Protein AF-A0A847ARX3-F1 (afdb_monomer_lite)

pLDDT: mean 85.61, std 10.65, range [48.84, 95.69]

Structure (mmCIF, N/CA/C/O backbone):
data_AF-A0A847ARX3-F1
#
_entry.id   AF-A0A847ARX3-F1
#
loop_
_atom_site.group_PDB
_atom_site.id
_atom_site.type_symbol
_atom_site.label_atom_id
_atom_site.label_alt_id
_atom_site.label_comp_id
_atom_site.label_asym_id
_atom_site.label_entity_id
_atom_site.label_seq_id
_atom_site.pdbx_PDB_ins_code
_atom_site.Cartn_x
_atom_site.Cartn_y
_atom_site.Cartn_z
_atom_site.occupancy
_atom_site.B_iso_or_equiv
_atom_site.auth_seq_id
_atom_site.auth_comp_id
_atom_site.auth_asym_id
_atom_site.auth_atom_id
_atom_site.pdbx_PDB_model_num
ATOM 1 N N . MET A 1 1 ? -37.497 18.439 8.907 1.00 59.50 1 MET A N 1
ATOM 2 C CA . MET A 1 1 ? -36.822 17.634 9.961 1.00 59.50 1 MET A CA 1
ATOM 3 C C . MET A 1 1 ? -36.554 16.183 9.541 1.00 59.50 1 MET A C 1
ATOM 5 O O . MET A 1 1 ? -35.483 15.669 9.842 1.00 59.50 1 MET A O 1
ATOM 9 N N . TYR A 1 2 ? -37.487 15.505 8.854 1.00 64.12 2 TYR A N 1
ATOM 10 C CA . TYR A 1 2 ? -37.278 14.135 8.346 1.00 64.12 2 TYR A CA 1
ATOM 11 C C . TYR A 1 2 ? -36.295 14.084 7.159 1.00 64.12 2 TYR A C 1
ATOM 13 O O . TYR A 1 2 ? -35.412 13.228 7.126 1.00 64.12 2 TYR A O 1
ATOM 21 N N . GLU A 1 3 ? -36.372 15.061 6.250 1.00 69.31 3 GLU A N 1
ATOM 22 C CA . GLU A 1 3 ? -35.445 15.210 5.115 1.00 69.31 3 GLU A CA 1
ATOM 23 C C . GLU A 1 3 ? -33.998 15.440 5.566 1.00 69.31 3 GLU A C 1
ATOM 25 O O . GLU A 1 3 ? -33.077 14.798 5.069 1.00 69.31 3 GLU A O 1
ATOM 30 N N . THR A 1 4 ? -33.805 16.252 6.608 1.00 70.25 4 THR A N 1
ATOM 31 C CA . THR A 1 4 ? -32.497 16.535 7.216 1.00 70.25 4 THR A CA 1
ATOM 32 C C . THR A 1 4 ? -31.855 15.264 7.792 1.00 70.25 4 THR A C 1
ATOM 34 O O . THR A 1 4 ? -30.660 15.024 7.626 1.00 70.25 4 THR A O 1
ATOM 37 N N . ARG A 1 5 ? -32.657 14.377 8.406 1.00 66.94 5 ARG A N 1
ATOM 38 C CA . ARG A 1 5 ? -32.183 13.066 8.891 1.00 66.94 5 ARG A CA 1
ATOM 39 C C . ARG A 1 5 ? -31.883 12.095 7.745 1.00 66.94 5 ARG A C 1
ATOM 41 O O . ARG A 1 5 ? -30.976 11.275 7.879 1.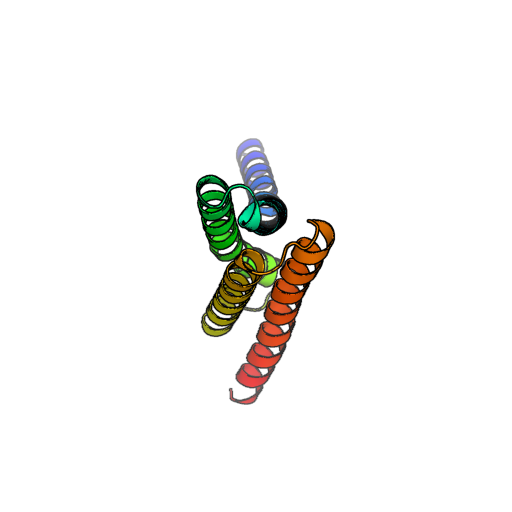00 66.94 5 ARG A O 1
ATOM 48 N N . GLN A 1 6 ? -32.614 12.155 6.631 1.00 70.25 6 GLN A N 1
ATOM 49 C CA . GLN A 1 6 ? -32.317 11.337 5.449 1.00 70.25 6 GLN A CA 1
ATOM 50 C C . GLN A 1 6 ? -31.045 11.803 4.726 1.00 70.25 6 GLN A C 1
ATOM 52 O O . GLN A 1 6 ? -30.248 10.956 4.317 1.00 70.25 6 GLN A O 1
ATOM 57 N N . GLN A 1 7 ? -30.807 13.113 4.639 1.00 69.94 7 GLN A N 1
ATOM 58 C CA . GLN A 1 7 ? -29.572 13.687 4.094 1.00 69.94 7 GLN A CA 1
ATOM 59 C C . GLN A 1 7 ? -28.349 13.313 4.942 1.00 69.94 7 GLN A C 1
ATOM 61 O O . GLN A 1 7 ? -27.372 12.813 4.387 1.00 69.94 7 GLN A O 1
ATOM 66 N N . MET A 1 8 ? -28.433 13.396 6.278 1.00 60.31 8 MET A N 1
ATOM 67 C CA . MET A 1 8 ? -27.369 12.895 7.166 1.00 60.31 8 MET A CA 1
ATOM 68 C C . MET A 1 8 ? -27.084 11.401 6.958 1.00 60.31 8 MET A C 1
ATOM 70 O O . MET A 1 8 ? -25.930 10.981 6.926 1.00 60.31 8 MET A O 1
ATOM 74 N N . ARG A 1 9 ? -28.118 10.567 6.778 1.00 61.12 9 ARG A N 1
ATOM 75 C CA . ARG A 1 9 ? -27.933 9.127 6.515 1.00 61.12 9 ARG A CA 1
ATOM 76 C C . ARG A 1 9 ? -27.337 8.840 5.135 1.00 61.12 9 ARG A C 1
ATOM 78 O O . ARG A 1 9 ? -26.665 7.818 4.995 1.00 61.12 9 ARG A O 1
ATOM 85 N N . LYS A 1 10 ? -27.595 9.685 4.130 1.00 64.19 10 LYS A N 1
ATOM 86 C CA . LYS A 1 10 ? -26.945 9.611 2.811 1.00 64.19 10 LYS A CA 1
ATOM 87 C C . LYS A 1 10 ? -25.474 10.021 2.904 1.00 64.19 10 LYS A C 1
ATOM 89 O O . LYS A 1 10 ? -24.634 9.222 2.507 1.00 64.19 10 LYS A O 1
ATOM 94 N N . GLN A 1 11 ? -25.157 11.142 3.554 1.00 61.28 11 GLN A N 1
ATOM 95 C CA . GLN A 1 11 ? -23.770 11.568 3.797 1.00 61.28 11 GLN A CA 1
ATOM 96 C C . GLN A 1 11 ? -22.971 10.531 4.600 1.00 61.28 11 GLN A C 1
ATOM 98 O O . GLN A 1 11 ? -21.845 10.192 4.243 1.00 61.28 11 GLN A O 1
ATOM 103 N N . MET A 1 12 ? -23.568 9.938 5.639 1.00 61.75 12 MET A N 1
ATOM 104 C CA . MET A 1 12 ? -22.938 8.847 6.395 1.00 61.75 12 MET A CA 1
ATOM 105 C C . MET A 1 12 ? -22.727 7.578 5.555 1.00 61.75 12 MET A C 1
ATOM 107 O O . MET A 1 12 ? -21.827 6.792 5.851 1.00 61.75 12 MET A O 1
ATOM 111 N N . ARG A 1 13 ? -23.539 7.356 4.512 1.00 60.66 13 ARG A N 1
ATOM 112 C CA . ARG A 1 13 ? -23.355 6.260 3.550 1.00 60.66 13 ARG A CA 1
ATOM 113 C C . ARG A 1 13 ? -22.254 6.571 2.536 1.00 60.66 13 ARG A C 1
ATOM 115 O O . ARG A 1 13 ? -21.416 5.710 2.307 1.00 60.66 13 ARG A O 1
ATOM 122 N N . GLU A 1 14 ? -22.190 7.779 1.993 1.00 61.31 14 GLU A N 1
ATOM 123 C CA . GLU A 1 14 ? -21.110 8.188 1.081 1.00 61.31 14 GLU A CA 1
ATOM 124 C C . GLU A 1 14 ? -19.742 8.162 1.780 1.00 61.31 14 GLU A C 1
ATOM 126 O O . GLU A 1 14 ? -18.806 7.527 1.290 1.00 61.31 14 GLU A O 1
ATOM 131 N N . HIS A 1 15 ? -19.645 8.687 3.007 1.00 62.50 15 HIS A N 1
ATOM 132 C CA . HIS A 1 15 ? -18.431 8.571 3.829 1.00 62.50 15 HIS A CA 1
ATOM 133 C C . HIS A 1 15 ? -18.076 7.121 4.219 1.00 62.50 15 HIS A C 1
ATOM 135 O O . HIS A 1 15 ? -16.917 6.822 4.545 1.00 62.50 15 HIS A O 1
ATOM 141 N N . ARG A 1 16 ? -19.038 6.183 4.188 1.00 65.31 16 ARG A N 1
ATOM 142 C CA . ARG A 1 16 ? -18.744 4.751 4.391 1.00 65.31 16 ARG A CA 1
ATOM 143 C C . ARG A 1 16 ? -17.976 4.146 3.219 1.00 65.31 16 ARG A C 1
ATOM 145 O O . ARG A 1 16 ? -17.098 3.311 3.443 1.00 65.31 16 ARG A O 1
ATOM 152 N N . PHE A 1 17 ? -18.263 4.569 1.997 1.00 77.88 17 PHE A N 1
ATOM 153 C CA . PHE A 1 17 ? -17.598 4.021 0.817 1.00 77.88 17 PHE A CA 1
ATOM 154 C C . PHE A 1 17 ? -16.347 4.799 0.421 1.00 77.88 17 PHE A C 1
ATOM 156 O O . PHE A 1 17 ? -15.429 4.203 -0.130 1.00 77.88 17 PHE A O 1
ATOM 163 N N . PHE A 1 18 ? -16.246 6.075 0.792 1.00 86.19 18 PHE A N 1
ATOM 164 C CA . PHE A 1 18 ? -15.111 6.933 0.448 1.00 86.19 18 PHE A CA 1
ATOM 165 C C . PHE A 1 18 ? -13.737 6.305 0.741 1.00 86.19 18 PHE A C 1
ATOM 167 O O . PHE A 1 18 ? -12.905 6.199 -0.152 1.00 86.19 18 PHE A O 1
ATOM 174 N N . TYR A 1 19 ? -13.514 5.796 1.957 1.00 86.62 19 TYR A N 1
ATOM 175 C CA . TYR A 1 19 ? -12.233 5.166 2.308 1.00 86.62 19 TYR A CA 1
ATOM 176 C C . TYR A 1 19 ? -11.983 3.832 1.592 1.00 86.62 19 TYR A C 1
ATOM 178 O O . TYR A 1 19 ? -10.832 3.499 1.341 1.00 86.62 19 TYR A O 1
ATOM 186 N N . HIS A 1 20 ? -13.035 3.094 1.222 1.00 89.00 20 HIS A N 1
ATOM 187 C CA . HIS A 1 20 ? -12.884 1.886 0.405 1.00 89.00 20 HIS A CA 1
ATOM 188 C C . HIS A 1 20 ? -12.463 2.244 -1.024 1.00 89.00 20 HIS A C 1
ATOM 190 O O . HIS A 1 20 ? -11.595 1.583 -1.584 1.00 89.00 20 HIS A O 1
ATOM 196 N N . PHE A 1 21 ? -13.022 3.320 -1.589 1.00 90.25 21 PHE A N 1
ATOM 197 C CA . PHE A 1 21 ? -12.596 3.835 -2.889 1.00 90.25 21 PHE A CA 1
ATOM 198 C C . PHE A 1 21 ? -11.161 4.357 -2.854 1.00 90.25 21 PHE A C 1
ATOM 200 O O . PHE A 1 21 ? -10.385 4.012 -3.738 1.00 90.25 21 PHE A O 1
ATOM 207 N N . ILE A 1 22 ? -10.779 5.123 -1.824 1.00 92.12 22 ILE A N 1
ATOM 208 C CA . ILE A 1 22 ? -9.387 5.574 -1.666 1.00 92.12 22 ILE A CA 1
ATOM 209 C C . ILE A 1 22 ? -8.445 4.379 -1.572 1.00 92.12 22 ILE A C 1
ATOM 211 O O . ILE A 1 22 ? -7.399 4.406 -2.207 1.00 92.12 22 ILE A O 1
ATOM 215 N N . LEU A 1 23 ? -8.813 3.338 -0.821 1.00 93.38 23 LEU A N 1
ATOM 216 C CA . LEU A 1 23 ? -7.996 2.136 -0.711 1.00 93.38 23 LEU A CA 1
ATOM 217 C C . LEU A 1 23 ? -7.849 1.434 -2.065 1.00 93.38 23 LEU A C 1
ATOM 219 O O . LEU A 1 23 ? -6.735 1.148 -2.481 1.00 93.38 23 LEU A O 1
ATOM 223 N N . ALA A 1 24 ? -8.951 1.210 -2.785 1.00 93.31 24 ALA A N 1
ATOM 224 C CA . ALA A 1 24 ? -8.920 0.552 -4.091 1.00 93.31 24 ALA A CA 1
ATOM 225 C C . ALA A 1 24 ? -8.097 1.338 -5.126 1.00 93.31 24 ALA A C 1
ATOM 227 O O . ALA A 1 24 ? -7.300 0.754 -5.860 1.00 93.31 24 ALA A O 1
ATOM 228 N N . ILE A 1 25 ? -8.255 2.666 -5.162 1.00 93.88 25 ILE A N 1
ATOM 229 C CA . ILE A 1 25 ? -7.461 3.535 -6.037 1.00 93.88 25 ILE A CA 1
ATOM 230 C C . ILE A 1 25 ? -5.999 3.538 -5.584 1.00 93.88 25 ILE A C 1
ATOM 232 O O . ILE A 1 25 ? -5.114 3.455 -6.427 1.00 93.88 25 ILE A O 1
ATOM 236 N N . GLY A 1 26 ? -5.739 3.573 -4.277 1.00 93.62 26 GLY A N 1
ATOM 237 C CA . GLY A 1 26 ? -4.397 3.499 -3.705 1.00 93.62 26 GLY A CA 1
ATOM 238 C C . GLY A 1 26 ? -3.658 2.238 -4.138 1.00 93.62 26 GLY A C 1
ATOM 239 O O . GLY A 1 26 ? -2.537 2.349 -4.629 1.00 93.62 26 GLY A O 1
ATOM 240 N N . ILE A 1 27 ? -4.318 1.077 -4.054 1.00 95.12 27 ILE A N 1
ATOM 241 C CA . ILE A 1 27 ? -3.774 -0.213 -4.502 1.00 95.12 27 ILE A CA 1
ATOM 242 C C . ILE A 1 27 ? -3.434 -0.167 -5.992 1.00 95.12 27 ILE A C 1
ATOM 244 O O . ILE A 1 27 ? -2.335 -0.521 -6.422 1.00 95.12 27 ILE A O 1
ATOM 248 N N . PHE A 1 28 ? -4.382 0.307 -6.802 1.00 95.69 28 PHE A N 1
ATOM 249 C CA . PHE A 1 28 ? -4.204 0.378 -8.247 1.00 95.69 28 PHE A CA 1
ATOM 250 C C . PHE A 1 28 ? -3.057 1.317 -8.640 1.00 95.69 28 PHE A C 1
ATOM 252 O O . PHE A 1 28 ? -2.180 0.931 -9.412 1.00 95.69 28 PHE A O 1
ATOM 259 N N . VAL A 1 29 ? -3.045 2.536 -8.098 1.00 95.31 29 VAL A N 1
ATOM 260 C CA . VAL A 1 29 ? -2.054 3.574 -8.406 1.00 95.31 29 VAL A CA 1
ATOM 261 C C . VAL A 1 29 ? -0.661 3.156 -7.940 1.00 95.31 29 VAL A C 1
ATOM 263 O O . VAL A 1 29 ? 0.295 3.308 -8.699 1.00 95.31 29 VAL A O 1
ATOM 266 N N . PHE A 1 30 ? -0.542 2.580 -6.741 1.00 95.56 30 PHE A N 1
ATOM 267 C CA . PHE A 1 30 ? 0.728 2.065 -6.232 1.00 95.56 30 PHE A CA 1
ATOM 268 C C . PHE A 1 30 ? 1.269 0.942 -7.126 1.00 95.56 30 PHE A C 1
ATOM 270 O O . PHE A 1 30 ? 2.400 1.019 -7.607 1.00 95.56 30 PHE A O 1
ATOM 277 N N . SER A 1 31 ? 0.432 -0.051 -7.433 1.00 94.75 31 SER A N 1
ATOM 278 C CA . SER A 1 31 ? 0.809 -1.196 -8.269 1.00 94.75 31 SER A CA 1
ATOM 279 C C . SER A 1 31 ? 1.191 -0.786 -9.699 1.00 94.75 31 SER A C 1
ATOM 281 O O . SER A 1 31 ? 2.154 -1.315 -10.261 1.00 94.75 31 SER A O 1
ATOM 283 N N . GLN A 1 32 ? 0.477 0.181 -10.291 1.00 93.19 32 GLN A N 1
ATOM 284 C CA . GLN A 1 32 ? 0.834 0.767 -11.591 1.00 93.19 32 GLN A CA 1
ATOM 285 C C . GLN A 1 32 ? 2.161 1.527 -11.519 1.00 93.19 32 GLN A C 1
ATOM 287 O O . GLN A 1 32 ? 3.019 1.345 -12.385 1.00 93.19 32 GLN A O 1
ATOM 292 N N . GLY A 1 33 ? 2.353 2.339 -10.477 1.00 92.62 33 GLY A N 1
ATOM 293 C CA . GLY A 1 33 ? 3.599 3.064 -10.239 1.00 92.62 33 GLY A CA 1
ATOM 294 C C . GLY A 1 33 ? 4.797 2.119 -10.166 1.00 92.62 33 GLY A C 1
ATOM 295 O O . GLY A 1 33 ? 5.751 2.282 -10.921 1.00 92.62 33 GLY A O 1
ATOM 296 N N . CYS A 1 34 ? 4.713 1.065 -9.354 1.00 92.31 34 CYS A N 1
ATOM 297 C CA . CYS A 1 34 ? 5.767 0.054 -9.257 1.00 92.31 34 CYS A CA 1
ATOM 298 C C . CYS A 1 34 ? 6.024 -0.669 -10.588 1.00 92.31 34 CYS A C 1
ATOM 300 O O . CYS A 1 34 ? 7.176 -0.863 -10.967 1.00 92.31 34 CYS A O 1
ATOM 302 N N . SER A 1 35 ? 4.980 -1.017 -11.349 1.00 92.81 35 SER A N 1
ATOM 303 C CA . SER A 1 35 ? 5.152 -1.685 -12.649 1.00 92.81 35 SER A CA 1
ATOM 304 C C . SER A 1 35 ? 5.805 -0.798 -13.717 1.00 92.81 35 SER A C 1
ATOM 306 O O . SER A 1 35 ? 6.426 -1.319 -14.646 1.00 92.81 35 SER A O 1
ATOM 308 N N . LEU A 1 36 ? 5.645 0.524 -13.624 1.00 92.31 36 LEU A N 1
ATOM 309 C CA . LEU A 1 36 ? 6.212 1.490 -14.569 1.00 92.31 36 LEU A CA 1
ATOM 310 C C . LEU A 1 36 ? 7.583 2.024 -14.134 1.00 92.31 36 LEU A C 1
ATOM 312 O O . LEU A 1 36 ? 8.260 2.654 -14.951 1.00 92.31 36 LEU A O 1
ATOM 316 N N . MET A 1 37 ? 8.009 1.747 -12.899 1.00 89.81 37 MET A N 1
ATOM 317 C CA . MET A 1 37 ? 9.266 2.229 -12.316 1.00 89.81 37 MET A CA 1
ATOM 318 C C . MET A 1 37 ? 10.508 1.935 -13.179 1.00 89.81 37 MET A C 1
ATOM 320 O O . MET A 1 37 ? 11.291 2.864 -13.388 1.00 89.81 37 MET A O 1
ATOM 324 N N . PRO A 1 38 ? 10.670 0.734 -13.778 1.00 87.00 38 PRO A N 1
ATOM 325 C CA . PRO A 1 38 ? 11.819 0.435 -14.640 1.00 87.00 38 PRO A CA 1
ATOM 326 C C . PRO A 1 38 ? 11.817 1.190 -15.976 1.00 87.00 38 PRO A C 1
ATOM 328 O O . PRO A 1 38 ? 12.850 1.282 -16.633 1.00 87.00 38 PRO A O 1
ATOM 331 N N . LYS A 1 39 ? 10.650 1.673 -16.426 1.00 85.19 39 LYS A N 1
ATOM 332 C CA . LYS A 1 39 ? 10.465 2.274 -17.758 1.00 85.19 39 LYS A CA 1
ATOM 333 C C . LYS A 1 39 ? 10.453 3.798 -17.706 1.00 85.19 39 LYS A C 1
ATOM 335 O O . LYS A 1 39 ? 11.077 4.433 -18.542 1.00 85.19 39 LYS A O 1
ATOM 340 N N . ASN A 1 40 ? 9.738 4.371 -16.737 1.00 87.25 40 ASN A N 1
ATOM 341 C CA . ASN A 1 40 ? 9.494 5.808 -16.607 1.00 87.25 40 ASN A CA 1
ATOM 342 C C . ASN A 1 40 ? 9.559 6.231 -15.132 1.00 87.25 40 ASN A C 1
ATOM 344 O O . ASN A 1 40 ? 8.537 6.562 -14.526 1.00 87.25 40 ASN A O 1
ATOM 348 N N . ALA A 1 41 ? 10.764 6.237 -14.557 1.00 85.75 41 ALA A N 1
ATOM 349 C CA . ALA A 1 41 ? 10.976 6.462 -13.125 1.00 85.75 41 ALA A CA 1
ATOM 350 C C . ALA A 1 41 ? 10.362 7.776 -12.600 1.00 85.75 41 ALA A C 1
ATOM 352 O O . ALA A 1 41 ? 9.766 7.782 -11.528 1.00 85.75 41 ALA A O 1
ATOM 353 N N . SER A 1 42 ? 10.435 8.881 -13.354 1.00 85.69 42 SER A N 1
ATOM 354 C CA . SER A 1 42 ? 9.916 10.183 -12.898 1.00 85.69 42 SER A CA 1
ATOM 355 C C . SER A 1 42 ? 8.397 10.191 -12.685 1.00 85.69 42 SER A C 1
ATOM 357 O O . SER A 1 42 ? 7.921 10.713 -11.681 1.00 85.69 42 SER A O 1
ATOM 359 N N . TYR A 1 43 ? 7.631 9.594 -13.604 1.00 86.12 43 TYR A N 1
ATOM 360 C CA . TYR A 1 43 ? 6.171 9.472 -13.479 1.00 86.12 43 TYR A CA 1
ATOM 361 C C . TYR A 1 43 ? 5.775 8.351 -12.509 1.00 86.12 43 TYR A C 1
ATOM 363 O O . TYR A 1 43 ? 4.821 8.472 -11.745 1.00 86.12 43 TYR A O 1
ATOM 371 N N . ALA A 1 44 ? 6.526 7.253 -12.512 1.00 91.12 44 ALA A N 1
ATOM 372 C CA . ALA A 1 44 ? 6.290 6.136 -11.613 1.00 91.12 44 ALA A CA 1
ATOM 373 C C . ALA A 1 44 ? 6.478 6.530 -10.140 1.00 91.12 44 ALA A C 1
ATOM 375 O O . ALA A 1 44 ? 5.653 6.172 -9.303 1.00 91.12 44 ALA A O 1
ATOM 376 N N . ALA A 1 45 ? 7.502 7.328 -9.825 1.00 90.88 45 ALA A N 1
ATOM 377 C CA . ALA A 1 45 ? 7.772 7.780 -8.465 1.00 90.88 45 ALA A CA 1
ATOM 378 C C . ALA A 1 45 ? 6.613 8.603 -7.884 1.00 90.88 45 ALA A C 1
ATOM 380 O O . ALA A 1 45 ? 6.224 8.391 -6.736 1.00 90.88 45 ALA A O 1
ATOM 381 N N . THR A 1 46 ? 6.013 9.503 -8.670 1.00 93.31 46 THR A N 1
ATOM 382 C CA . THR A 1 46 ? 4.867 10.302 -8.206 1.00 93.31 46 THR A CA 1
ATOM 383 C C . THR A 1 46 ? 3.632 9.434 -7.979 1.00 93.31 46 THR A C 1
ATOM 385 O O . THR A 1 46 ? 2.955 9.607 -6.965 1.00 93.31 46 THR A O 1
ATOM 388 N N . ALA A 1 47 ? 3.374 8.455 -8.854 1.00 93.69 47 ALA A N 1
ATOM 389 C CA . ALA A 1 47 ? 2.304 7.478 -8.666 1.00 93.69 47 ALA A CA 1
ATOM 390 C C . ALA A 1 47 ? 2.523 6.624 -7.405 1.00 93.69 47 ALA A C 1
ATOM 392 O O . ALA A 1 47 ? 1.609 6.475 -6.599 1.00 93.69 47 ALA A O 1
ATOM 393 N N . VAL A 1 48 ? 3.741 6.130 -7.171 1.00 94.62 48 VAL A N 1
ATOM 394 C CA . VAL A 1 48 ? 4.083 5.365 -5.960 1.00 94.62 48 VAL A CA 1
ATOM 395 C C . VAL A 1 48 ? 3.866 6.198 -4.697 1.00 94.62 48 VAL A C 1
ATOM 397 O O . VAL A 1 48 ? 3.209 5.732 -3.766 1.00 94.62 48 VAL A O 1
ATOM 400 N N . ILE A 1 49 ? 4.359 7.440 -4.666 1.00 94.75 49 ILE A N 1
ATOM 401 C CA . ILE A 1 49 ? 4.175 8.347 -3.521 1.00 94.75 49 ILE A CA 1
ATOM 402 C C . ILE A 1 49 ? 2.684 8.589 -3.267 1.00 94.75 49 ILE A C 1
ATOM 404 O O . ILE A 1 49 ? 2.228 8.490 -2.126 1.00 94.75 49 ILE A O 1
ATOM 408 N N . LEU A 1 50 ? 1.909 8.856 -4.321 1.00 95.12 50 LEU A N 1
ATOM 409 C CA . LEU A 1 50 ? 0.466 9.045 -4.209 1.00 95.12 50 LEU A CA 1
ATOM 410 C C . LEU A 1 50 ? -0.223 7.784 -3.669 1.00 95.12 50 LEU A C 1
ATOM 412 O O . LEU A 1 50 ? -1.038 7.876 -2.752 1.00 95.12 50 LEU A O 1
ATOM 416 N N . GLY A 1 51 ? 0.153 6.609 -4.174 1.00 94.12 51 GLY A N 1
ATOM 417 C CA . GLY A 1 51 ? -0.329 5.320 -3.691 1.00 94.12 51 GLY A CA 1
ATOM 418 C C . GLY A 1 51 ? -0.045 5.108 -2.201 1.00 94.12 51 GLY A C 1
ATOM 419 O O . GLY A 1 51 ? -0.944 4.715 -1.457 1.00 94.12 51 GLY A O 1
ATOM 420 N N . ILE A 1 52 ? 1.158 5.444 -1.726 1.00 94.44 52 ILE A N 1
ATOM 421 C CA . ILE A 1 52 ? 1.527 5.358 -0.301 1.00 94.44 52 ILE A CA 1
ATOM 422 C C . ILE A 1 52 ? 0.666 6.302 0.552 1.00 94.44 52 ILE A C 1
ATOM 424 O O . ILE A 1 52 ? 0.161 5.898 1.603 1.00 94.44 52 ILE A O 1
ATOM 428 N N . ILE A 1 53 ? 0.448 7.541 0.101 1.00 94.88 53 ILE A N 1
ATOM 429 C CA . ILE A 1 53 ? -0.409 8.509 0.807 1.00 94.88 53 ILE A CA 1
ATOM 430 C C . ILE A 1 53 ? -1.846 7.981 0.908 1.00 94.88 53 ILE A C 1
ATOM 432 O O . ILE A 1 53 ? -2.460 8.055 1.977 1.00 94.88 53 ILE A O 1
ATOM 436 N N . MET A 1 54 ? -2.376 7.405 -0.174 1.00 94.69 54 MET A N 1
ATOM 437 C CA . MET A 1 54 ? -3.722 6.826 -0.194 1.00 94.69 54 MET A CA 1
ATOM 438 C C . MET A 1 54 ? -3.845 5.630 0.754 1.00 94.69 54 MET A C 1
ATOM 440 O O . MET A 1 54 ? -4.829 5.549 1.496 1.00 94.69 54 MET A O 1
ATOM 444 N N . HIS A 1 55 ? -2.841 4.751 0.812 1.00 93.38 55 HIS A N 1
ATOM 445 C CA . HIS A 1 55 ? -2.791 3.662 1.793 1.00 93.38 55 HIS A CA 1
ATOM 446 C C . HIS A 1 55 ? -2.776 4.194 3.228 1.00 93.38 55 HIS A C 1
ATOM 448 O O . HIS A 1 55 ? -3.570 3.753 4.063 1.00 93.38 55 HIS A O 1
ATOM 454 N N . ASN A 1 56 ? -1.943 5.199 3.502 1.00 92.00 56 ASN A N 1
ATOM 455 C CA . ASN A 1 56 ? -1.855 5.824 4.818 1.00 92.00 56 ASN A CA 1
ATOM 456 C C . ASN A 1 56 ? -3.192 6.455 5.255 1.00 92.00 56 ASN A C 1
ATOM 458 O O . ASN A 1 56 ? -3.593 6.337 6.408 1.00 92.00 56 ASN A O 1
ATOM 462 N N . ALA A 1 57 ? -3.923 7.089 4.339 1.00 89.62 57 ALA A N 1
ATOM 463 C CA . ALA A 1 57 ? -5.202 7.722 4.659 1.00 89.62 57 ALA A CA 1
ATOM 464 C C . ALA A 1 57 ? -6.364 6.725 4.839 1.00 89.62 57 ALA A C 1
ATOM 466 O O . ALA A 1 57 ? -7.340 7.037 5.529 1.00 89.62 57 ALA A O 1
ATOM 467 N N . SER A 1 58 ? -6.300 5.550 4.203 1.00 92.06 58 SER A N 1
ATOM 468 C CA . SER A 1 58 ? -7.457 4.654 4.065 1.00 92.06 58 SER A CA 1
ATOM 469 C C . SER A 1 58 ? -7.373 3.359 4.865 1.00 92.06 58 SER A C 1
ATOM 471 O O . SER A 1 58 ? -8.369 2.998 5.495 1.00 92.06 58 SER A O 1
ATOM 473 N N . VAL A 1 59 ? -6.225 2.674 4.893 1.00 91.44 59 VAL A N 1
ATOM 474 C CA . VAL A 1 59 ? -6.118 1.297 5.414 1.00 91.44 59 VAL A CA 1
ATOM 475 C C . VAL A 1 59 ? -6.573 1.205 6.869 1.00 91.44 59 VAL A C 1
ATOM 477 O O . VAL A 1 59 ? -7.430 0.383 7.189 1.00 91.44 59 VAL A O 1
ATOM 480 N N . GLY A 1 60 ? -6.086 2.097 7.738 1.00 89.06 60 GLY A N 1
ATOM 481 C CA . GLY A 1 60 ? -6.485 2.122 9.149 1.00 89.06 60 GLY A CA 1
ATOM 482 C C . GLY A 1 60 ? -7.986 2.374 9.337 1.00 89.06 60 GLY A C 1
ATOM 483 O O . GLY A 1 60 ? -8.645 1.681 10.108 1.00 89.06 60 GLY A O 1
ATOM 484 N N . LYS A 1 61 ? -8.567 3.300 8.562 1.00 89.00 61 LYS A N 1
ATOM 485 C CA . LYS A 1 61 ? -10.006 3.621 8.617 1.00 89.00 61 LYS A CA 1
ATOM 486 C C . LYS A 1 61 ? -10.882 2.474 8.122 1.00 89.00 61 LYS A C 1
ATOM 488 O O . LYS A 1 61 ? -11.964 2.249 8.666 1.00 89.00 61 LYS A O 1
ATOM 493 N N . VAL A 1 62 ? -10.436 1.764 7.088 1.00 89.31 62 VAL A N 1
ATOM 494 C CA . VAL A 1 62 ? -11.115 0.568 6.578 1.00 89.31 62 VAL A CA 1
ATOM 495 C C . VAL A 1 62 ? -11.012 -0.566 7.600 1.00 89.31 62 VAL A C 1
ATOM 497 O O . VAL A 1 62 ? -12.029 -1.179 7.921 1.00 89.31 62 VAL A O 1
ATOM 500 N N . PHE A 1 63 ? -9.834 -0.784 8.188 1.00 89.88 63 PHE A N 1
ATOM 501 C CA . PHE A 1 63 ? -9.618 -1.797 9.222 1.00 89.88 63 PHE A CA 1
ATOM 502 C C . PHE A 1 63 ? -10.504 -1.582 10.454 1.00 89.88 63 PHE A C 1
ATOM 504 O O . PHE A 1 63 ? -11.258 -2.485 10.818 1.00 89.88 63 PHE A O 1
ATOM 511 N N . GLU A 1 64 ? -10.483 -0.387 11.054 1.00 88.88 64 GLU A N 1
ATOM 512 C CA . GLU 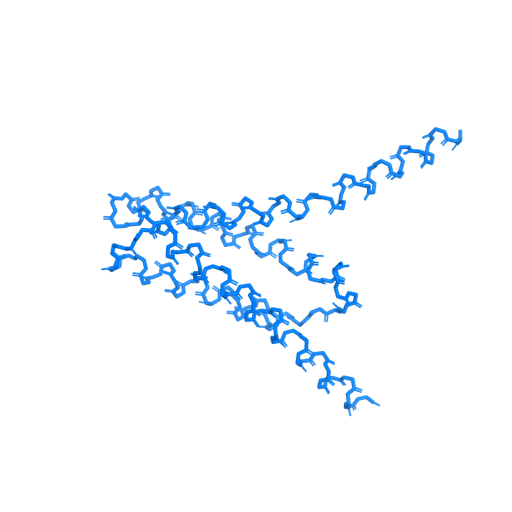A 1 64 ? -11.312 -0.060 12.228 1.00 88.88 64 GLU A CA 1
ATOM 513 C C . GLU A 1 64 ? -12.794 -0.283 11.945 1.00 88.88 64 GLU A C 1
ATOM 515 O O . GLU A 1 64 ? -13.545 -0.754 12.796 1.00 88.88 64 GLU A O 1
ATOM 520 N N . ARG A 1 65 ? -13.229 0.027 10.722 1.00 85.50 65 ARG A N 1
ATOM 521 C CA . ARG A 1 65 ? -14.621 -0.134 10.311 1.00 85.50 65 ARG A CA 1
ATOM 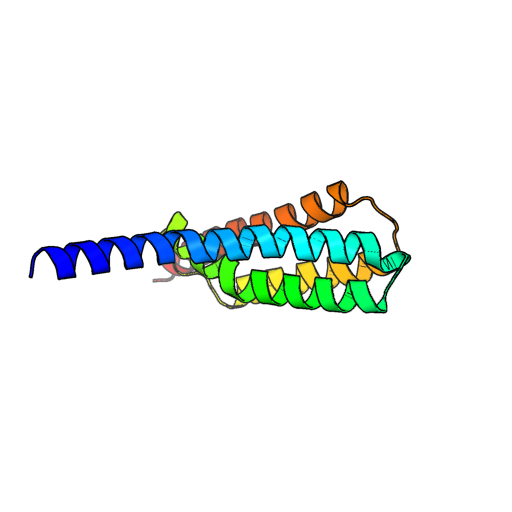522 C C . ARG A 1 65 ? -15.022 -1.601 10.152 1.00 85.50 65 ARG A C 1
ATOM 524 O O . ARG A 1 65 ? -16.150 -1.938 10.507 1.00 85.50 65 ARG A O 1
ATOM 531 N N . ILE A 1 66 ? -14.141 -2.443 9.612 1.00 87.62 66 ILE A N 1
ATOM 532 C CA . ILE A 1 66 ? -14.406 -3.873 9.391 1.00 87.62 66 ILE A CA 1
ATOM 533 C C . ILE A 1 66 ? -14.325 -4.643 10.710 1.00 87.62 66 ILE A C 1
ATOM 535 O O . ILE A 1 66 ? -15.254 -5.372 11.057 1.00 87.62 66 ILE A O 1
ATOM 539 N N . PHE A 1 67 ? -13.237 -4.463 11.459 1.00 85.38 67 PHE A N 1
ATOM 540 C CA . PHE A 1 67 ? -12.938 -5.268 12.642 1.00 85.38 67 PHE A CA 1
ATOM 541 C C . PHE A 1 67 ? -13.452 -4.660 13.949 1.00 85.38 67 PHE A C 1
ATOM 543 O O . PHE A 1 67 ? -13.487 -5.363 14.954 1.00 85.38 67 PHE A O 1
ATOM 550 N N . LYS A 1 68 ? -13.883 -3.388 13.950 1.00 83.75 68 LYS A N 1
ATOM 551 C CA . LYS A 1 68 ? -14.327 -2.649 15.152 1.00 83.75 68 LYS A CA 1
ATOM 552 C C . LYS A 1 68 ? -13.272 -2.618 16.267 1.00 83.75 68 LYS A C 1
ATOM 554 O O . LYS A 1 68 ? -13.608 -2.555 17.444 1.00 83.75 68 LYS A O 1
ATOM 559 N N . ILE A 1 69 ? -12.001 -2.666 15.878 1.00 84.56 69 ILE A N 1
ATOM 560 C CA . ILE A 1 69 ? -10.828 -2.673 16.753 1.00 84.56 69 ILE A CA 1
ATOM 561 C C . ILE A 1 69 ? -9.953 -1.478 16.369 1.00 84.56 69 ILE A C 1
ATOM 563 O O . ILE A 1 69 ? -9.718 -1.259 15.181 1.00 84.56 69 ILE A O 1
ATOM 567 N N . SER A 1 70 ? -9.452 -0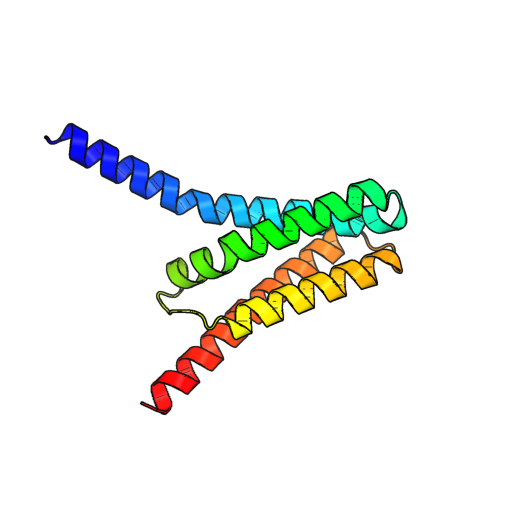.732 17.356 1.00 82.31 70 SER A N 1
ATOM 568 C CA . SER A 1 70 ? -8.460 0.325 17.125 1.00 82.31 70 SER A CA 1
ATOM 569 C C . SER A 1 70 ? -7.128 -0.286 16.693 1.00 82.31 70 SER A C 1
ATOM 571 O O . SER A 1 70 ? -6.614 -1.179 17.373 1.00 82.31 70 SER A O 1
ATOM 573 N N . PHE A 1 71 ? -6.543 0.204 15.604 1.00 82.19 71 PHE A N 1
ATOM 574 C CA . PHE A 1 71 ? -5.211 -0.230 15.184 1.00 82.19 71 PHE A CA 1
ATOM 575 C C . PHE A 1 71 ? -4.118 0.535 15.946 1.00 82.19 71 PHE A C 1
ATOM 577 O O . PHE A 1 71 ? -4.336 1.637 16.452 1.00 82.19 71 PHE A O 1
ATOM 584 N N . GLN A 1 72 ? -2.922 -0.049 16.032 1.00 83.00 72 GLN A N 1
ATOM 585 C CA . GLN A 1 72 ? -1.752 0.633 16.582 1.00 83.00 72 GLN A CA 1
ATOM 586 C C . GLN A 1 72 ? -1.011 1.383 15.472 1.00 83.00 72 GLN A C 1
ATOM 588 O O . GLN A 1 72 ? -0.786 0.833 14.393 1.00 83.00 72 GLN A O 1
ATOM 593 N N . GLN A 1 73 ? -0.560 2.610 15.750 1.00 83.62 73 GLN A N 1
ATOM 594 C CA . GLN A 1 73 ? 0.209 3.416 14.787 1.00 83.62 73 GLN A CA 1
ATOM 595 C C . GLN A 1 73 ? 1.449 2.671 14.265 1.00 83.62 73 GLN A C 1
ATOM 597 O O . GLN A 1 73 ? 1.757 2.741 13.078 1.00 83.62 73 GLN A O 1
ATOM 602 N N . ASN A 1 74 ? 2.098 1.866 15.113 1.00 84.19 74 ASN A N 1
ATOM 603 C CA . ASN A 1 74 ? 3.259 1.054 14.737 1.00 84.19 74 ASN A CA 1
ATOM 604 C C . ASN A 1 74 ? 2.956 0.079 13.590 1.00 84.19 74 ASN A C 1
ATOM 606 O O . ASN A 1 74 ? 3.812 -0.159 12.741 1.00 84.19 74 ASN A O 1
ATOM 610 N N . THR A 1 75 ? 1.738 -0.465 13.522 1.00 87.00 75 THR A N 1
ATOM 611 C CA . THR A 1 75 ? 1.343 -1.381 12.445 1.00 87.00 75 THR A CA 1
ATOM 612 C C . THR A 1 75 ? 1.196 -0.648 11.115 1.00 87.00 75 THR A C 1
ATOM 614 O O . THR A 1 75 ? 1.582 -1.169 10.071 1.00 87.00 75 THR A O 1
ATOM 617 N N . GLN A 1 76 ? 0.705 0.591 11.150 1.00 88.75 76 GLN A N 1
ATOM 618 C CA . GLN A 1 76 ? 0.603 1.445 9.966 1.00 88.75 76 GLN A CA 1
ATOM 619 C C . GLN A 1 76 ? 1.986 1.848 9.446 1.00 88.75 76 GLN A C 1
ATOM 621 O O . GLN A 1 76 ? 2.227 1.792 8.241 1.00 88.75 76 GLN A O 1
ATOM 626 N N . VAL A 1 77 ? 2.916 2.173 10.348 1.00 89.12 77 VAL A N 1
ATOM 627 C CA . VAL A 1 77 ? 4.319 2.439 9.996 1.00 89.12 77 VAL A CA 1
ATOM 628 C C . VAL A 1 77 ? 4.963 1.207 9.358 1.00 89.12 77 VAL A C 1
ATOM 630 O O . VAL A 1 77 ? 5.601 1.333 8.315 1.00 89.12 77 VAL A O 1
ATOM 633 N N . ALA A 1 78 ? 4.747 0.013 9.920 1.00 89.81 78 ALA A N 1
ATOM 634 C CA . ALA A 1 78 ? 5.271 -1.232 9.356 1.00 89.81 78 ALA A CA 1
ATOM 635 C C . ALA A 1 78 ? 4.781 -1.470 7.916 1.00 89.81 78 ALA A C 1
ATOM 637 O O . ALA A 1 78 ? 5.586 -1.784 7.043 1.00 89.81 78 ALA A O 1
ATOM 638 N N . MET A 1 79 ? 3.492 -1.238 7.645 1.00 93.38 79 MET A N 1
ATOM 639 C CA . MET A 1 79 ? 2.934 -1.329 6.291 1.00 93.38 79 MET A CA 1
ATOM 640 C C . MET A 1 79 ? 3.595 -0.335 5.328 1.00 93.38 79 MET A C 1
ATOM 642 O O . MET A 1 79 ? 3.967 -0.715 4.221 1.00 93.38 79 MET A O 1
ATOM 646 N N . ILE A 1 80 ? 3.779 0.926 5.736 1.00 93.56 80 ILE A N 1
ATOM 647 C CA . ILE A 1 80 ? 4.437 1.942 4.896 1.00 93.56 80 ILE A CA 1
ATOM 648 C C . ILE A 1 80 ? 5.880 1.536 4.582 1.00 93.56 80 ILE A C 1
ATOM 650 O O . ILE A 1 80 ? 6.312 1.665 3.438 1.00 93.56 80 ILE A O 1
ATOM 654 N N . ILE A 1 81 ? 6.611 1.000 5.562 1.00 93.56 81 ILE A N 1
ATOM 655 C CA .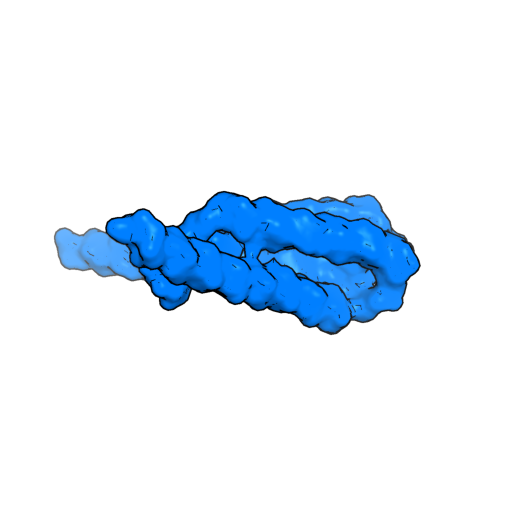 ILE A 1 81 ? 7.965 0.474 5.350 1.00 93.56 81 ILE A CA 1
ATOM 656 C C . ILE A 1 81 ? 7.941 -0.675 4.334 1.00 93.56 81 ILE A C 1
ATOM 658 O O . ILE A 1 81 ? 8.775 -0.699 3.428 1.00 93.56 81 ILE A O 1
ATOM 662 N N . SER A 1 82 ? 6.974 -1.594 4.423 1.00 92.88 82 SER A N 1
ATOM 663 C CA . SER A 1 82 ? 6.812 -2.666 3.432 1.00 92.88 82 SER A CA 1
ATOM 664 C C . SER A 1 82 ? 6.546 -2.122 2.025 1.00 92.88 82 SER A C 1
ATOM 666 O O . SER A 1 82 ? 7.186 -2.571 1.076 1.00 92.88 82 SER A O 1
ATOM 668 N N . LEU A 1 83 ? 5.670 -1.123 1.879 1.00 93.62 83 LEU A N 1
ATOM 669 C CA . LEU A 1 83 ? 5.395 -0.480 0.587 1.00 93.62 83 LEU A CA 1
ATOM 670 C C . LEU A 1 83 ? 6.636 0.230 0.025 1.00 93.62 83 LEU A C 1
ATOM 672 O O . LEU A 1 83 ? 6.920 0.125 -1.166 1.00 93.62 83 LEU A O 1
ATOM 676 N N . LEU A 1 84 ? 7.421 0.902 0.870 1.00 94.38 84 LEU A N 1
ATOM 677 C CA . LEU A 1 84 ? 8.682 1.523 0.457 1.00 94.38 84 LEU A CA 1
ATOM 678 C C . LEU A 1 84 ? 9.705 0.485 -0.018 1.00 94.38 84 LEU A C 1
ATOM 680 O O . LEU A 1 84 ? 10.355 0.698 -1.039 1.00 94.38 84 LEU A O 1
ATOM 684 N N . LEU A 1 85 ? 9.823 -0.652 0.670 1.00 93.62 85 LEU A N 1
ATOM 685 C CA . LEU A 1 85 ? 10.693 -1.747 0.233 1.00 93.62 85 LEU A CA 1
ATOM 686 C C . LEU A 1 85 ? 10.253 -2.305 -1.126 1.00 93.62 85 LEU A C 1
ATOM 688 O O . LEU A 1 85 ? 11.093 -2.482 -2.007 1.00 93.62 85 LEU A O 1
ATOM 692 N N . ILE A 1 86 ? 8.948 -2.517 -1.327 1.00 93.06 86 ILE A N 1
ATOM 693 C CA . ILE A 1 86 ? 8.393 -2.950 -2.620 1.00 93.06 86 ILE A CA 1
ATOM 694 C C . ILE A 1 86 ? 8.720 -1.923 -3.712 1.00 93.06 86 ILE A C 1
ATOM 696 O O . ILE A 1 86 ? 9.168 -2.303 -4.793 1.00 93.06 86 ILE A O 1
ATOM 700 N N . ALA A 1 87 ? 8.563 -0.629 -3.423 1.00 92.38 87 ALA A N 1
ATOM 701 C CA . ALA A 1 87 ? 8.888 0.443 -4.357 1.00 92.38 87 ALA A CA 1
ATOM 702 C C . ALA A 1 87 ? 10.377 0.461 -4.739 1.00 92.38 87 ALA A C 1
ATOM 704 O O . ALA A 1 87 ? 10.700 0.576 -5.921 1.00 92.38 87 ALA A O 1
ATOM 705 N N . ILE A 1 88 ? 11.286 0.288 -3.776 1.00 91.44 88 ILE A N 1
ATOM 706 C CA . ILE A 1 88 ? 12.731 0.212 -4.041 1.00 91.44 88 ILE A CA 1
ATOM 707 C C . ILE A 1 88 ? 13.054 -1.015 -4.901 1.00 91.44 88 ILE A C 1
ATOM 709 O O . ILE A 1 88 ? 13.765 -0.897 -5.895 1.00 91.44 88 ILE A O 1
ATOM 713 N N . ILE A 1 89 ? 12.500 -2.185 -4.574 1.00 90.94 89 ILE A N 1
ATOM 714 C CA . ILE A 1 89 ? 12.717 -3.417 -5.350 1.00 90.94 89 ILE A CA 1
ATOM 715 C C . ILE A 1 89 ? 12.167 -3.269 -6.775 1.00 90.94 89 ILE A C 1
ATOM 717 O O . ILE A 1 89 ? 12.800 -3.729 -7.727 1.00 90.94 89 ILE A O 1
ATOM 721 N N . SER A 1 90 ? 11.035 -2.577 -6.937 1.00 90.75 90 SER A N 1
ATOM 722 C CA . SER A 1 90 ? 10.417 -2.332 -8.246 1.00 90.75 90 SER A CA 1
ATOM 723 C C . SER A 1 90 ? 11.304 -1.542 -9.207 1.00 90.75 90 SER 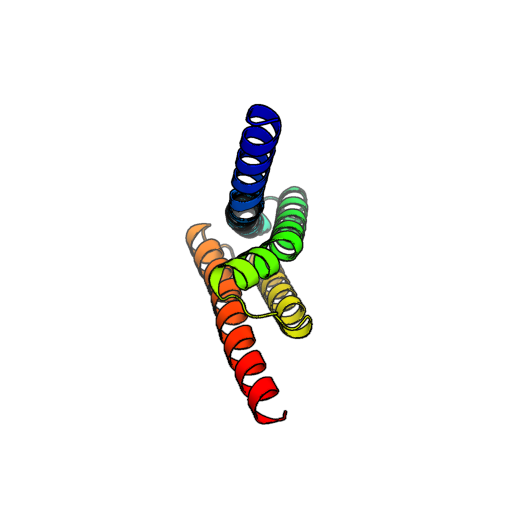A C 1
ATOM 725 O O . SER A 1 90 ? 11.142 -1.655 -10.417 1.00 90.75 90 SER A O 1
ATOM 727 N N . TYR A 1 91 ? 12.277 -0.788 -8.690 1.00 88.31 91 TYR A N 1
ATOM 728 C CA . TYR A 1 91 ? 13.262 -0.096 -9.515 1.00 88.31 91 TYR A CA 1
ATOM 729 C C . TYR A 1 91 ? 14.238 -1.068 -10.193 1.00 88.31 91 TYR A C 1
ATOM 731 O O . TYR A 1 91 ? 14.616 -0.870 -11.345 1.00 88.31 91 TYR A O 1
ATOM 739 N N . PHE A 1 92 ? 14.636 -2.132 -9.491 1.00 86.88 92 PHE A N 1
ATOM 740 C CA . PHE A 1 92 ? 15.636 -3.087 -9.973 1.00 86.88 92 PHE A CA 1
ATOM 741 C C . PHE A 1 92 ? 15.035 -4.251 -10.758 1.00 86.88 92 PHE A C 1
ATOM 743 O O . PHE A 1 92 ? 15.734 -4.866 -11.563 1.00 86.88 92 PHE A O 1
ATOM 750 N N . VAL A 1 93 ? 13.759 -4.575 -10.527 1.00 84.69 93 VAL A N 1
ATOM 751 C CA . VAL A 1 93 ? 13.131 -5.760 -11.116 1.00 84.69 93 VAL A CA 1
ATOM 752 C C . VAL A 1 93 ? 11.901 -5.396 -11.931 1.00 84.69 93 VAL A C 1
ATOM 754 O O . VAL A 1 93 ? 10.931 -4.834 -11.429 1.00 84.69 93 VAL A O 1
ATOM 757 N N . ASN A 1 94 ? 11.922 -5.790 -13.203 1.00 81.31 94 ASN A N 1
ATOM 758 C CA . ASN A 1 94 ? 10.817 -5.582 -14.128 1.00 81.31 94 ASN A CA 1
ATOM 759 C C . ASN A 1 94 ? 9.790 -6.715 -14.012 1.00 81.31 94 ASN A C 1
ATOM 761 O O . ASN A 1 94 ? 9.745 -7.628 -14.838 1.00 81.31 94 ASN A O 1
ATOM 765 N N . PHE A 1 95 ? 8.979 -6.661 -12.958 1.00 85.31 95 PHE A N 1
ATOM 766 C CA . PHE A 1 95 ? 7.802 -7.512 -12.818 1.00 85.31 95 PHE A CA 1
ATOM 767 C C . PHE A 1 95 ? 6.564 -6.868 -13.451 1.00 85.31 95 PHE A C 1
ATOM 769 O O . PHE A 1 95 ? 6.459 -5.651 -13.592 1.00 85.31 95 PHE A O 1
ATOM 776 N N . GLY A 1 96 ? 5.594 -7.701 -13.826 1.00 86.62 96 GLY A N 1
ATOM 777 C CA . GLY A 1 96 ? 4.306 -7.219 -14.316 1.00 86.62 96 GLY A CA 1
ATOM 778 C C . GLY A 1 96 ? 3.430 -6.646 -13.199 1.00 86.62 96 GLY A C 1
ATOM 779 O O . GLY A 1 96 ? 3.547 -7.028 -12.036 1.00 86.62 96 GLY A O 1
ATOM 780 N N . PHE A 1 97 ? 2.478 -5.794 -13.582 1.00 89.75 97 PHE A N 1
ATOM 781 C CA . PHE A 1 97 ? 1.471 -5.198 -12.696 1.00 89.75 97 PHE A CA 1
ATOM 782 C C . PHE A 1 97 ? 0.811 -6.199 -11.734 1.00 89.75 97 PHE A C 1
ATOM 784 O O . PHE A 1 97 ? 0.685 -5.916 -10.547 1.00 89.75 97 PHE A O 1
ATOM 791 N N . ALA A 1 98 ? 0.437 -7.389 -12.220 1.00 91.12 98 ALA A N 1
ATOM 792 C CA . ALA A 1 98 ? -0.218 -8.411 -11.401 1.00 91.12 98 ALA A CA 1
ATOM 793 C C . ALA A 1 98 ? 0.636 -8.851 -10.199 1.00 91.12 98 ALA A C 1
ATOM 795 O O . ALA A 1 98 ? 0.099 -9.125 -9.130 1.00 91.12 98 ALA A O 1
ATOM 796 N N . PHE A 1 99 ? 1.962 -8.881 -10.351 1.00 91.75 99 PHE A N 1
ATOM 797 C CA . PHE A 1 99 ? 2.870 -9.254 -9.271 1.00 91.75 99 PHE A CA 1
ATOM 798 C C . PHE A 1 99 ? 2.945 -8.164 -8.196 1.00 91.75 99 PHE A C 1
ATOM 800 O O . PHE A 1 99 ? 2.857 -8.465 -7.008 1.00 91.75 99 PHE A O 1
ATOM 807 N N . PHE A 1 100 ? 3.031 -6.892 -8.600 1.00 92.25 100 PHE A N 1
ATOM 808 C CA . PHE A 1 100 ? 3.004 -5.773 -7.653 1.00 92.25 100 PHE A CA 1
ATOM 809 C C . PHE A 1 100 ? 1.661 -5.650 -6.937 1.00 92.25 100 PHE A C 1
ATOM 811 O O . PHE A 1 100 ? 1.647 -5.395 -5.739 1.00 92.25 100 PHE A O 1
ATOM 818 N N . LEU A 1 101 ? 0.556 -5.937 -7.627 1.00 94.00 101 LEU A N 1
ATOM 819 C CA . LEU A 1 101 ? -0.768 -5.992 -7.014 1.00 94.00 101 LEU A CA 1
ATOM 820 C C . LEU A 1 101 ? -0.863 -7.085 -5.942 1.00 94.00 101 LEU A C 1
ATOM 822 O O . LEU A 1 101 ? -1.432 -6.855 -4.878 1.00 94.00 101 LEU A O 1
ATOM 826 N N . LEU A 1 102 ? -0.271 -8.260 -6.177 1.00 93.94 102 LEU A N 1
ATOM 827 C CA . LEU A 1 102 ? -0.199 -9.316 -5.163 1.00 93.94 102 LEU A CA 1
ATOM 828 C C . LEU A 1 102 ? 0.667 -8.912 -3.963 1.00 93.94 102 LEU A C 1
ATOM 830 O O . LEU A 1 102 ? 0.284 -9.183 -2.827 1.00 93.94 102 LEU A O 1
ATOM 834 N N . LEU A 1 103 ? 1.807 -8.257 -4.198 1.00 93.00 103 LEU A N 1
ATOM 835 C CA . LEU A 1 103 ? 2.675 -7.757 -3.127 1.00 93.00 103 LEU A CA 1
ATOM 836 C C . LEU A 1 103 ? 1.996 -6.675 -2.282 1.00 93.00 103 LEU A C 1
ATOM 838 O O . LEU A 1 103 ? 2.122 -6.685 -1.059 1.00 93.00 103 LEU A O 1
ATOM 842 N N . ASP A 1 104 ? 1.255 -5.774 -2.919 1.00 93.12 104 ASP A N 1
ATOM 843 C CA . ASP A 1 104 ? 0.501 -4.719 -2.245 1.00 93.12 104 ASP A CA 1
ATOM 844 C C . ASP A 1 104 ? -0.618 -5.312 -1.369 1.00 93.12 104 ASP A C 1
ATOM 846 O O . ASP A 1 104 ? -0.706 -5.054 -0.165 1.00 93.12 104 ASP A O 1
ATOM 850 N N . LEU A 1 105 ? -1.395 -6.252 -1.923 1.00 93.38 105 LEU A N 1
ATOM 851 C CA . LEU A 1 105 ? -2.381 -7.013 -1.150 1.00 93.38 105 LEU A CA 1
ATOM 852 C C . LEU A 1 105 ? -1.734 -7.784 0.011 1.00 93.38 105 LEU A C 1
ATOM 854 O O . LEU A 1 105 ? -2.297 -7.819 1.106 1.00 93.38 105 LEU A O 1
ATOM 858 N N . ALA A 1 106 ? -0.549 -8.366 -0.190 1.00 92.94 106 ALA A N 1
ATOM 859 C CA . ALA A 1 106 ? 0.189 -9.042 0.874 1.00 92.94 106 ALA A CA 1
ATOM 860 C C . ALA A 1 106 ? 0.608 -8.072 1.992 1.00 92.94 106 ALA A C 1
ATOM 862 O O . ALA A 1 106 ? 0.486 -8.421 3.168 1.00 92.94 106 ALA A O 1
ATOM 863 N N . ALA A 1 107 ? 1.027 -6.847 1.662 1.00 91.88 107 ALA A N 1
ATOM 864 C CA . ALA A 1 107 ? 1.341 -5.814 2.651 1.00 91.88 107 ALA A CA 1
ATOM 865 C C . ALA A 1 107 ? 0.104 -5.419 3.480 1.00 91.88 107 ALA A C 1
ATOM 867 O O . ALA A 1 107 ? 0.191 -5.296 4.706 1.00 91.88 107 ALA A O 1
ATOM 868 N N . ILE A 1 108 ? -1.067 -5.302 2.845 1.00 91.75 108 ILE A N 1
ATOM 869 C CA . ILE A 1 108 ? -2.337 -5.047 3.544 1.00 91.75 108 ILE A CA 1
ATOM 870 C C . ILE A 1 108 ? -2.718 -6.232 4.443 1.00 91.75 108 ILE A C 1
ATOM 872 O O . ILE A 1 108 ? -3.134 -6.030 5.585 1.00 91.75 108 ILE A O 1
ATOM 876 N N . ILE A 1 109 ? -2.558 -7.472 3.975 1.00 91.88 109 ILE A N 1
ATOM 877 C CA . ILE A 1 109 ? -2.829 -8.669 4.787 1.00 91.88 109 ILE A CA 1
ATOM 878 C C . ILE A 1 109 ? -1.907 -8.702 6.011 1.00 91.88 109 ILE A C 1
ATOM 880 O O . ILE A 1 109 ? -2.390 -8.912 7.124 1.00 91.88 109 ILE A O 1
ATOM 884 N N . LEU A 1 110 ? -0.611 -8.424 5.839 1.00 90.62 110 LEU A N 1
ATOM 885 C CA . LEU A 1 110 ? 0.337 -8.318 6.951 1.00 90.62 110 LEU A CA 1
ATOM 886 C C . LEU A 1 110 ? -0.095 -7.252 7.964 1.00 90.62 110 LEU A C 1
ATOM 888 O O . LEU A 1 110 ? -0.084 -7.522 9.168 1.00 90.62 110 LEU A O 1
ATOM 892 N N . PHE A 1 111 ? -0.540 -6.079 7.499 1.00 91.12 111 PHE A N 1
ATOM 893 C CA . PHE A 1 111 ? -1.095 -5.031 8.361 1.00 91.12 111 PHE A CA 1
ATOM 894 C C . PHE A 1 111 ? -2.295 -5.534 9.177 1.00 91.12 111 PHE A C 1
ATOM 896 O O . PHE A 1 111 ? -2.347 -5.329 10.395 1.00 91.12 111 PHE A O 1
ATOM 903 N N . VAL A 1 112 ? -3.252 -6.204 8.528 1.00 91.00 112 VAL A N 1
ATOM 904 C CA . VAL A 1 112 ? -4.457 -6.744 9.179 1.00 91.00 112 VAL A CA 1
ATOM 905 C C . VAL A 1 112 ? -4.074 -7.780 10.238 1.00 91.00 112 VAL A C 1
ATOM 907 O O . VAL A 1 112 ? -4.519 -7.682 11.384 1.00 91.00 112 VAL A O 1
ATOM 910 N N . SER A 1 113 ? -3.215 -8.739 9.889 1.00 89.56 113 SER A N 1
ATOM 911 C CA . SER A 1 113 ? -2.761 -9.795 10.800 1.00 89.56 113 SER A CA 1
ATOM 912 C C . SER A 1 113 ? -2.030 -9.229 12.017 1.00 89.56 113 SER A C 1
ATOM 914 O O . SER A 1 113 ? -2.373 -9.575 13.150 1.00 89.56 113 SER A O 1
ATOM 916 N N . LEU A 1 114 ? -1.072 -8.320 11.808 1.00 89.38 114 LEU A N 1
ATOM 917 C CA . LEU A 1 114 ? -0.330 -7.676 12.895 1.00 89.38 114 LEU A CA 1
ATOM 918 C C . LEU A 1 114 ? -1.253 -6.858 13.800 1.00 89.38 114 LEU A C 1
ATOM 920 O O . LEU A 1 114 ? -1.132 -6.938 15.022 1.00 89.38 114 LEU A O 1
ATOM 924 N N . SER A 1 115 ? -2.206 -6.123 13.222 1.00 89.06 115 SER A N 1
ATOM 925 C CA . SER A 1 115 ? -3.144 -5.297 13.990 1.00 89.06 115 SER A CA 1
ATOM 926 C C . SER A 1 115 ? -4.024 -6.152 14.903 1.00 89.06 115 SER A C 1
ATOM 928 O O . SER A 1 115 ? -4.233 -5.807 16.067 1.00 89.06 115 SER A O 1
ATOM 930 N N . ILE A 1 116 ? -4.498 -7.303 14.414 1.00 88.25 116 ILE A N 1
ATOM 931 C CA . ILE A 1 116 ? -5.302 -8.246 15.205 1.00 88.25 116 ILE A CA 1
ATOM 932 C C . ILE A 1 116 ? -4.469 -8.867 16.335 1.00 88.25 116 ILE A C 1
ATOM 934 O O . ILE A 1 116 ? -4.945 -8.957 17.469 1.00 88.25 116 ILE A O 1
ATOM 938 N N . ILE A 1 117 ? -3.236 -9.291 16.045 1.00 87.06 117 ILE A N 1
ATOM 939 C CA . ILE A 1 117 ? -2.343 -9.907 17.039 1.00 87.06 117 ILE A CA 1
ATOM 940 C C . ILE A 1 117 ? -2.013 -8.908 18.155 1.00 87.06 117 ILE A C 1
ATOM 942 O O . ILE A 1 117 ? -2.175 -9.229 19.334 1.00 87.06 117 ILE A O 1
ATOM 946 N N . LEU A 1 118 ? -1.615 -7.687 17.794 1.00 85.06 118 LEU A N 1
ATOM 947 C CA . LEU A 1 118 ? -1.250 -6.641 18.751 1.00 85.06 118 LEU A CA 1
ATOM 948 C C . LEU A 1 118 ? -2.442 -6.179 19.593 1.00 85.06 118 LEU A C 1
ATOM 950 O O . LEU A 1 118 ? -2.299 -5.977 20.798 1.00 85.06 118 LEU A O 1
ATOM 954 N N . SER A 1 119 ? -3.634 -6.077 18.999 1.00 81.88 119 SER A N 1
ATOM 955 C CA . SER A 1 119 ? -4.850 -5.777 19.760 1.00 81.88 119 SER A CA 1
ATOM 956 C C . SER A 1 119 ? -5.172 -6.867 20.787 1.00 81.88 119 SER A C 1
ATOM 958 O O . SER A 1 119 ? -5.501 -6.547 21.929 1.00 81.88 119 SER A O 1
ATOM 960 N N . LYS A 1 120 ? -5.030 -8.150 20.424 1.00 80.44 120 LYS A N 1
ATOM 961 C CA . LYS A 1 120 ? -5.237 -9.262 21.366 1.00 80.44 120 LYS A CA 1
ATOM 962 C C . LYS A 1 120 ? -4.207 -9.281 22.495 1.00 80.44 120 LYS A C 1
ATOM 964 O O . LYS A 1 120 ? -4.568 -9.626 23.615 1.00 80.44 120 LYS A O 1
ATOM 969 N N . LEU A 1 121 ? -2.950 -8.940 22.208 1.00 77.81 121 LEU A N 1
ATOM 970 C CA . LEU A 1 121 ? -1.890 -8.839 23.216 1.00 77.81 121 LEU A CA 1
ATOM 971 C C . LEU A 1 121 ? -2.173 -7.719 24.218 1.00 77.81 121 LEU A C 1
ATOM 973 O O . LEU A 1 121 ? -2.078 -7.957 25.418 1.00 77.81 121 LEU A O 1
ATOM 977 N N . LYS A 1 122 ? -2.591 -6.540 23.738 1.00 74.50 122 LYS A N 1
ATOM 978 C CA . LYS A 1 122 ? -2.953 -5.411 24.605 1.00 74.50 122 LYS A CA 1
ATOM 979 C C . LYS A 1 122 ? -4.088 -5.776 25.571 1.00 74.50 122 LYS A C 1
ATOM 981 O O . LYS A 1 122 ? -3.938 -5.586 26.768 1.00 74.50 122 LYS A O 1
ATOM 986 N N . ASN A 1 123 ? -5.163 -6.392 25.073 1.00 68.56 123 ASN A N 1
ATOM 987 C CA . ASN A 1 123 ? -6.312 -6.796 25.899 1.00 68.56 123 ASN A CA 1
ATOM 988 C C . ASN A 1 123 ? -6.007 -7.908 26.923 1.00 68.56 123 ASN A C 1
ATOM 990 O O . ASN A 1 123 ? -6.874 -8.229 27.724 1.00 68.56 123 ASN A O 1
ATOM 994 N N . ARG A 1 124 ? -4.838 -8.560 26.862 1.00 64.12 124 ARG A N 1
ATOM 995 C CA . ARG A 1 124 ? -4.398 -9.538 27.874 1.00 64.12 124 ARG A CA 1
ATOM 996 C C . ARG A 1 124 ? -3.523 -8.922 28.968 1.00 64.12 124 ARG A C 1
ATOM 998 O O . ARG A 1 124 ? -3.237 -9.611 29.941 1.00 64.12 124 ARG A O 1
ATOM 1005 N N . GLN A 1 125 ? -3.021 -7.706 28.756 1.00 57.06 125 GLN A N 1
ATOM 1006 C CA . GLN A 1 125 ? -2.184 -6.986 29.719 1.00 57.06 125 GLN A CA 1
ATOM 1007 C C . GLN A 1 125 ? -2.984 -6.009 30.593 1.00 57.06 125 GLN A C 1
ATOM 1009 O O . GLN A 1 125 ? -2.467 -5.590 31.625 1.00 57.06 125 GLN A O 1
ATOM 1014 N N . GLU A 1 126 ? -4.205 -5.657 30.178 1.00 48.84 126 GLU A N 1
ATOM 1015 C CA . GLU A 1 126 ? -5.225 -4.975 30.994 1.00 48.84 126 GLU A CA 1
ATOM 1016 C C . GLU A 1 126 ? -6.041 -5.998 31.799 1.00 48.84 126 GLU A C 1
ATOM 1018 O O . GLU A 1 126 ? -6.356 -5.692 32.970 1.00 48.84 126 GLU A O 1
#

Secondary structure (DSSP, 8-state):
-HHHHHHHHHHHHHHHHHHHHHHHHHHHHHHHHHHHTTT-HHHHHHHHHHHHHHHHHHHHHHHHHHH--PPPHHHHHHHHHHHHHHHHHHHH----HHHHHHHHHHHHHHHHHHHHHHHHHHTTT-

Sequence (126 aa):
MYETRQQMRKQMREHRFFYHFILAIGIFVFSQGCSLMPKNASYAATAVILGIIMHNASVGKVFERIFKISFQQNTQVAMIISLLLIAIISYFVNFGFAFFLLLDLAAIILFVSLSIILSKLKNRQE

Radius of gyration: 17.19 Å; chains: 1; bounding box: 53×28×49 Å

Foldseek 3Di:
DVVVVVVVVVVVVVVVCVLVVLLVQLLQLLLVLLLCCQPCVVSSVVSNVSSLVSCLVRLQVNLCVVVVFHFDVVLNVQLSVQSVVSSVVSNVDNDHSVVSSVSNVVSSVSSNVVRVVVRVVVVVVD